Protein AF-A0A443HUD8-F1 (afdb_monomer_lite)

Sequence (67 aa):
MSKNIKKSSCIKKRYSEASRAKSQQRQRRKSSLFKKAAEFSLGCESDVVIAIRIQKTGQVYIFYSSS

pLDDT: mean 83.45, std 17.08, range [38.06, 96.62]

Radius of gyration: 15.08 Å; chains: 1; bounding box: 27×33×39 Å

InterPro domains:
  IPR002100 Transcription factor, MADS-box [PF00319] (16-63)
  IPR002100 Transcription factor, MADS-box [PS50066] (11-67)
  IPR036879 Transcription factor, MADS-box superfamily [G3DSA:3.40.1810.10] (12-67)
  IPR036879 Transcription factor, MADS-box superfamily [SSF55455] (11-67)

Foldseek 3Di:
DDPPPPPDPPPPPQPDPDPVSVVVVVVVVVVVVLVVQVVCCVVPVDWDWDWDQDPVPRDIDIDTDDD

Structure (mmCIF, N/CA/C/O backbone):
data_AF-A0A443HUD8-F1
#
_entry.id   AF-A0A443HUD8-F1
#
loop_
_atom_site.group_PDB
_atom_site.id
_atom_site.type_symbol
_atom_site.label_atom_id
_atom_site.label_alt_id
_atom_site.label_comp_id
_atom_site.label_asym_id
_atom_site.label_entity_id
_atom_site.label_seq_id
_atom_site.pdbx_PDB_ins_code
_atom_site.Cartn_x
_atom_site.Cartn_y
_atom_site.Cartn_z
_atom_site.occupancy
_atom_site.B_iso_or_equiv
_atom_site.auth_seq_id
_atom_site.auth_comp_id
_atom_site.auth_asym_id
_atom_site.auth_atom_id
_atom_site.pdbx_PDB_model_num
ATOM 1 N N . MET A 1 1 ? 5.827 -21.546 22.319 1.00 38.06 1 MET A N 1
ATOM 2 C CA . MET A 1 1 ? 6.886 -20.543 22.050 1.00 38.06 1 MET A CA 1
ATOM 3 C C . MET A 1 1 ? 6.250 -19.292 21.443 1.00 38.06 1 MET A C 1
ATOM 5 O O . MET A 1 1 ? 6.178 -19.161 20.226 1.00 38.06 1 MET A O 1
ATOM 9 N N . SER A 1 2 ? 5.704 -18.401 22.274 1.00 45.50 2 SER A N 1
ATOM 10 C CA . SER A 1 2 ? 5.038 -17.178 21.805 1.00 45.50 2 SER A CA 1
ATOM 11 C C . SER A 1 2 ? 6.087 -16.150 21.389 1.00 45.50 2 SER A C 1
ATOM 13 O O . SER A 1 2 ? 6.819 -15.631 22.229 1.00 45.50 2 SER A O 1
ATOM 15 N N . LYS A 1 3 ? 6.193 -15.873 20.086 1.00 52.50 3 LYS A N 1
ATOM 16 C CA . LYS A 1 3 ? 7.106 -14.853 19.559 1.00 52.50 3 LYS A CA 1
ATOM 17 C C . LYS A 1 3 ? 6.639 -13.481 20.051 1.00 52.50 3 LYS A C 1
ATOM 19 O O . LYS A 1 3 ? 5.641 -12.947 19.576 1.00 52.50 3 LYS A O 1
ATOM 24 N N . ASN A 1 4 ? 7.358 -12.924 21.021 1.00 53.94 4 ASN A N 1
ATOM 25 C CA . ASN A 1 4 ? 7.176 -11.558 21.491 1.00 53.94 4 ASN A CA 1
ATOM 26 C C . ASN A 1 4 ? 7.684 -10.616 20.385 1.00 53.94 4 ASN A C 1
ATOM 28 O O . ASN A 1 4 ? 8.882 -10.352 20.271 1.00 53.94 4 ASN A O 1
ATOM 32 N N . ILE A 1 5 ? 6.788 -10.200 19.485 1.00 58.72 5 ILE A N 1
ATOM 33 C CA . ILE A 1 5 ? 7.107 -9.258 18.408 1.00 58.72 5 ILE A CA 1
ATOM 34 C C . ILE A 1 5 ? 7.411 -7.919 19.081 1.00 58.72 5 ILE A C 1
ATOM 36 O O . ILE A 1 5 ? 6.493 -7.187 19.456 1.00 58.72 5 ILE A O 1
ATOM 40 N N . LYS A 1 6 ? 8.703 -7.606 19.258 1.00 50.19 6 LYS A N 1
ATOM 41 C CA . LYS A 1 6 ? 9.163 -6.286 19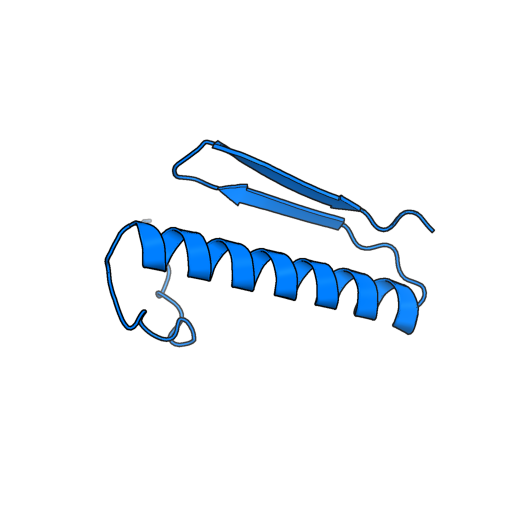.704 1.00 50.19 6 LYS A CA 1
ATOM 42 C C . LYS A 1 6 ? 8.463 -5.234 18.847 1.00 50.19 6 LYS A C 1
ATOM 44 O O . LYS A 1 6 ? 8.710 -5.131 17.647 1.00 50.19 6 LYS A O 1
ATOM 49 N N . LYS A 1 7 ? 7.561 -4.467 19.461 1.00 50.00 7 LYS A N 1
ATOM 50 C CA . LYS A 1 7 ? 6.871 -3.352 18.811 1.00 50.00 7 LYS A CA 1
ATOM 51 C C . LYS A 1 7 ? 7.948 -2.346 18.408 1.00 50.00 7 LYS A C 1
ATOM 53 O O . LYS A 1 7 ? 8.530 -1.691 19.268 1.00 50.00 7 LYS A O 1
ATOM 58 N N . SER A 1 8 ? 8.273 -2.302 17.119 1.00 49.41 8 SER A N 1
ATOM 59 C CA . SER A 1 8 ? 9.384 -1.517 16.585 1.00 49.41 8 SER A CA 1
ATOM 60 C C . SER A 1 8 ? 9.253 -0.050 17.005 1.00 49.41 8 SER A C 1
ATOM 62 O O . SER A 1 8 ? 8.228 0.590 16.749 1.00 49.41 8 SER A O 1
ATOM 64 N N . SER A 1 9 ? 10.302 0.487 17.625 1.00 52.19 9 SER A N 1
ATOM 65 C CA . SER A 1 9 ? 10.406 1.861 18.139 1.00 52.19 9 SER A CA 1
ATOM 66 C C . SER A 1 9 ? 10.200 2.956 17.079 1.00 52.19 9 SER A C 1
ATOM 68 O O . SER A 1 9 ? 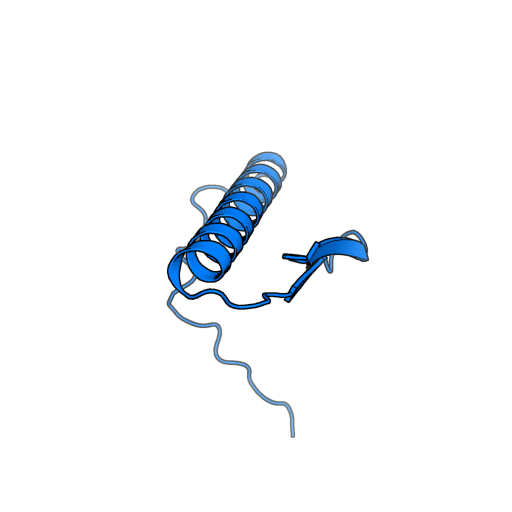10.012 4.118 17.427 1.00 52.19 9 SER A O 1
ATOM 70 N N . CYS A 1 10 ? 10.160 2.607 15.788 1.00 48.31 10 CYS A N 1
ATOM 71 C CA . CYS A 1 10 ? 9.949 3.548 14.686 1.00 48.31 10 CYS A CA 1
ATOM 72 C C . CYS A 1 10 ? 8.484 3.982 14.489 1.00 48.31 10 CYS A C 1
ATOM 74 O O . CYS A 1 10 ? 8.200 4.896 13.709 1.00 48.31 10 CYS A O 1
ATOM 76 N N . ILE A 1 11 ? 7.521 3.365 15.185 1.00 57.88 11 ILE A N 1
ATOM 77 C CA . ILE A 1 11 ? 6.128 3.810 15.121 1.00 57.88 11 ILE A CA 1
ATOM 78 C C . ILE A 1 11 ? 5.999 5.051 16.007 1.00 57.88 11 ILE A C 1
ATOM 80 O O . ILE A 1 11 ? 5.632 4.939 17.176 1.00 57.88 11 ILE A O 1
ATOM 84 N N . LYS A 1 12 ? 6.280 6.241 15.446 1.00 60.12 12 LYS A N 1
ATOM 85 C CA . LYS A 1 12 ? 5.947 7.526 16.090 1.00 60.12 12 LYS A CA 1
ATOM 86 C C . LYS A 1 12 ? 4.532 7.417 16.664 1.00 60.12 12 LYS A C 1
ATOM 88 O O . LYS A 1 12 ? 3.581 7.159 15.911 1.00 60.12 12 LYS A O 1
ATOM 93 N N . LYS A 1 13 ? 4.422 7.547 17.992 1.00 61.94 13 LYS A N 1
ATOM 94 C CA . LYS A 1 13 ? 3.145 7.493 18.710 1.00 61.94 13 LYS A CA 1
ATOM 95 C C . LYS A 1 13 ? 2.221 8.544 18.090 1.00 61.94 13 LYS A C 1
ATOM 97 O O . LYS A 1 13 ? 2.649 9.645 17.750 1.00 61.94 13 LYS A O 1
ATOM 102 N N . ARG A 1 14 ? 0.976 8.155 17.823 1.00 69.44 14 ARG A N 1
ATOM 103 C CA . ARG A 1 14 ? -0.019 9.039 17.210 1.00 69.44 14 ARG A CA 1
ATOM 104 C C . ARG A 1 14 ? -0.319 10.181 18.189 1.00 69.44 14 ARG A C 1
ATOM 106 O O . ARG A 1 14 ? -0.392 9.932 19.384 1.00 69.44 14 ARG A O 1
ATOM 113 N N . TYR A 1 15 ? -0.499 11.403 17.684 1.00 69.19 15 TYR A N 1
ATOM 114 C CA . TYR A 1 15 ? -0.806 12.563 18.534 1.00 69.19 15 TYR A CA 1
ATOM 115 C C . TYR A 1 15 ? -2.216 12.490 19.149 1.00 69.19 15 TYR A C 1
ATOM 117 O O . TYR A 1 15 ? -2.439 12.962 20.253 1.00 69.19 15 TYR A O 1
ATOM 125 N N . SER A 1 16 ? -3.169 11.864 18.450 1.00 78.69 16 SER A N 1
ATOM 126 C CA . SER A 1 16 ? -4.550 11.701 18.914 1.00 78.69 16 SER A CA 1
ATOM 127 C C . SER A 1 16 ? -5.070 10.301 18.615 1.00 78.69 16 SER A C 1
ATOM 129 O O . SER A 1 16 ? -4.884 9.783 17.512 1.00 78.69 16 SER A O 1
ATOM 131 N N . GLU A 1 17 ? -5.775 9.708 19.576 1.00 81.00 17 GLU A N 1
ATOM 132 C CA . GLU A 1 17 ? -6.376 8.379 19.447 1.00 81.00 17 GLU A CA 1
ATOM 133 C C . GLU A 1 17 ? -7.806 8.394 18.881 1.00 81.00 17 GLU A C 1
ATOM 135 O O . GLU A 1 17 ? -8.410 7.327 18.718 1.00 81.00 17 GLU A O 1
ATOM 140 N N . ALA A 1 18 ? -8.315 9.571 18.499 1.00 87.69 18 ALA A N 1
ATOM 141 C CA . ALA A 1 18 ? -9.616 9.726 17.858 1.00 87.69 18 ALA A CA 1
ATOM 142 C C . ALA A 1 18 ? -9.722 8.882 16.575 1.00 87.69 18 ALA A C 1
ATOM 144 O O . ALA A 1 18 ? -8.801 8.842 15.751 1.00 87.69 18 ALA A O 1
ATOM 145 N N . SER A 1 19 ? -10.873 8.236 16.366 1.00 85.12 19 SER A N 1
ATOM 146 C CA . SER A 1 19 ? -11.126 7.334 15.227 1.00 85.12 19 SER A CA 1
ATOM 147 C C . SER A 1 19 ? -10.809 7.986 13.874 1.00 85.12 19 SER A C 1
ATOM 149 O O . SER A 1 19 ? -10.134 7.389 13.031 1.00 85.12 19 SER A O 1
ATOM 151 N N . ARG A 1 20 ? -11.206 9.251 13.706 1.00 88.50 20 ARG A N 1
ATOM 152 C CA . ARG A 1 20 ? -10.914 10.073 12.527 1.00 88.50 20 ARG A CA 1
ATOM 153 C C . ARG A 1 20 ? -9.409 10.259 12.309 1.00 88.50 20 ARG A C 1
ATOM 155 O O . ARG A 1 20 ? -8.932 10.050 11.194 1.00 88.50 20 ARG A O 1
ATOM 162 N N . ALA A 1 21 ? -8.648 10.587 13.356 1.00 88.06 21 ALA A N 1
ATOM 163 C CA . ALA A 1 21 ? -7.194 10.751 13.269 1.00 88.06 21 ALA A CA 1
ATOM 164 C C . ALA A 1 21 ? -6.494 9.437 12.873 1.00 88.06 21 ALA A C 1
ATOM 166 O O . ALA A 1 21 ? -5.569 9.441 12.055 1.00 88.06 21 ALA A O 1
ATOM 167 N N . LYS A 1 22 ? -6.983 8.294 13.379 1.00 86.94 22 LYS A N 1
ATOM 168 C CA . LYS A 1 22 ? -6.490 6.958 13.002 1.00 86.94 22 LYS A CA 1
ATOM 169 C C . LYS A 1 22 ? -6.704 6.669 11.515 1.00 86.94 22 LYS A C 1
ATOM 171 O O . LYS A 1 22 ? -5.756 6.257 10.841 1.00 86.94 22 LYS A O 1
ATOM 176 N N . SER A 1 23 ? -7.909 6.920 10.999 1.00 88.38 23 SER A N 1
ATOM 177 C CA . SER A 1 23 ? -8.224 6.729 9.576 1.00 88.38 23 SER A CA 1
ATOM 178 C C . SER A 1 23 ? -7.401 7.645 8.674 1.00 88.38 23 SER A C 1
ATOM 180 O O . SER A 1 2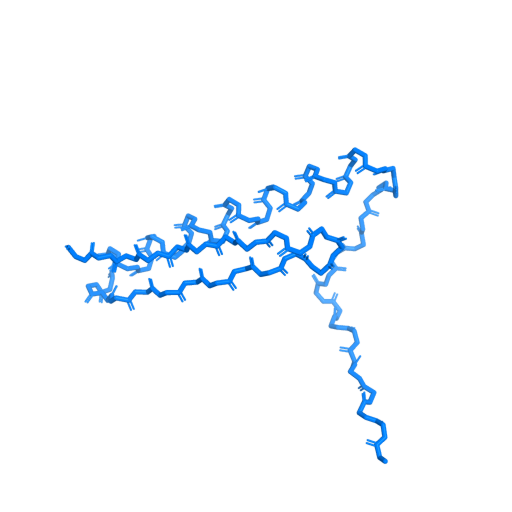3 ? -6.817 7.168 7.702 1.00 88.38 23 SER A O 1
ATOM 182 N N . GLN A 1 24 ? -7.269 8.929 9.021 1.00 91.62 24 GLN A N 1
ATOM 183 C CA . GLN A 1 24 ? -6.455 9.865 8.240 1.00 91.62 24 GLN A CA 1
ATOM 184 C C . GLN A 1 24 ? -4.983 9.449 8.196 1.00 91.62 24 GLN A C 1
ATOM 186 O O . GLN A 1 24 ? -4.379 9.432 7.125 1.00 91.62 24 GLN A O 1
ATOM 191 N N . GLN A 1 25 ? -4.396 9.071 9.336 1.00 90.56 25 GLN A N 1
ATOM 192 C CA . GLN A 1 25 ? -2.998 8.641 9.359 1.00 90.56 25 GLN A CA 1
ATOM 193 C C . GLN A 1 25 ? -2.787 7.361 8.541 1.00 90.56 25 GLN A C 1
ATOM 195 O O . GLN A 1 25 ? -1.795 7.262 7.819 1.00 90.56 25 GLN A O 1
ATOM 200 N N . ARG A 1 26 ? -3.711 6.393 8.628 1.00 91.06 26 ARG A N 1
ATOM 201 C CA . ARG A 1 26 ? -3.675 5.177 7.801 1.00 91.06 26 ARG A CA 1
ATOM 202 C C . ARG A 1 26 ? -3.702 5.535 6.318 1.00 91.06 26 ARG A C 1
ATOM 204 O O . ARG A 1 26 ? -2.864 5.033 5.576 1.00 91.06 26 ARG A O 1
ATOM 211 N N . GLN A 1 27 ? -4.615 6.414 5.906 1.00 92.31 27 GLN A N 1
ATOM 212 C CA . GLN A 1 27 ? -4.727 6.833 4.511 1.00 92.31 27 GLN A CA 1
ATOM 213 C C . GLN A 1 27 ? -3.447 7.522 4.029 1.00 92.31 27 GLN A C 1
ATOM 215 O O . GLN A 1 27 ? -2.918 7.138 2.992 1.00 92.31 27 GLN A O 1
ATOM 220 N N . ARG A 1 28 ? -2.891 8.457 4.813 1.00 94.19 28 ARG A N 1
ATOM 221 C CA . ARG A 1 28 ? -1.627 9.137 4.482 1.00 94.19 28 ARG A CA 1
ATOM 222 C C . ARG A 1 28 ? -0.471 8.149 4.314 1.00 94.19 28 ARG A C 1
ATOM 224 O O . ARG A 1 28 ? 0.208 8.190 3.299 1.00 94.19 28 ARG A O 1
ATOM 231 N N . ARG A 1 29 ? -0.281 7.218 5.260 1.00 93.44 29 ARG A N 1
ATOM 232 C CA . ARG A 1 29 ? 0.786 6.201 5.170 1.00 93.44 29 ARG A CA 1
ATOM 233 C C . ARG A 1 29 ? 0.609 5.275 3.969 1.00 93.44 29 ARG A C 1
ATOM 235 O O . ARG A 1 29 ? 1.590 4.985 3.297 1.00 93.44 29 ARG A O 1
ATOM 242 N N .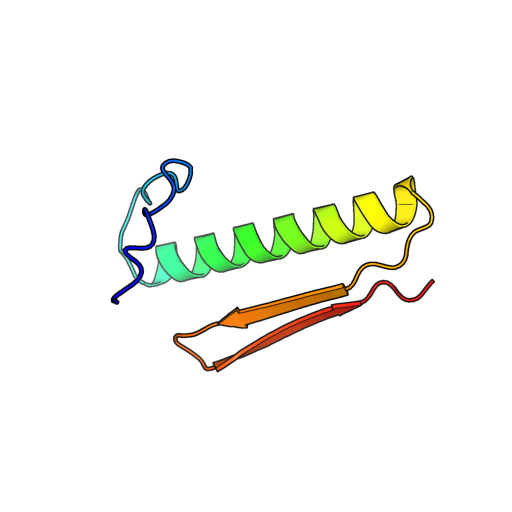 LY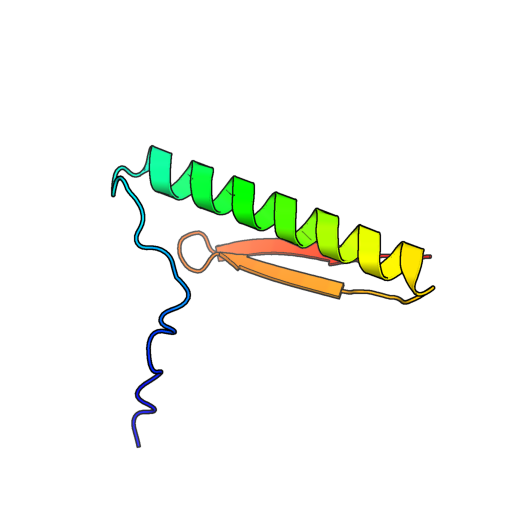S A 1 30 ? -0.626 4.844 3.689 1.00 94.75 30 LYS A N 1
ATOM 243 C CA . LYS A 1 30 ? -0.954 4.034 2.509 1.00 94.75 30 LYS A CA 1
ATOM 244 C C . LYS A 1 30 ? -0.568 4.764 1.223 1.00 94.75 30 LYS A C 1
ATOM 246 O O . LYS A 1 30 ? 0.139 4.202 0.397 1.00 94.75 30 LYS A O 1
ATOM 251 N N . SER A 1 31 ? -0.998 6.019 1.080 1.00 95.50 31 SER A N 1
ATOM 252 C CA . SER A 1 31 ? -0.685 6.843 -0.089 1.00 95.50 31 SER A CA 1
ATOM 253 C C . SER A 1 31 ? 0.818 7.066 -0.252 1.00 95.50 31 SER A C 1
ATOM 255 O O . SER A 1 31 ? 1.331 6.908 -1.353 1.00 95.50 31 SER A O 1
ATOM 257 N N . SER A 1 32 ? 1.543 7.371 0.830 1.00 96.56 32 SER A N 1
ATOM 258 C CA . SER A 1 32 ? 3.002 7.522 0.776 1.00 96.56 32 SER A CA 1
ATOM 259 C C . SER A 1 32 ? 3.714 6.226 0.385 1.00 96.56 32 SER A C 1
ATOM 261 O O . SER A 1 32 ? 4.671 6.279 -0.379 1.00 96.56 32 SER A O 1
ATOM 263 N N . LEU A 1 33 ? 3.249 5.074 0.879 1.00 96.06 33 LEU A N 1
ATOM 264 C CA . LEU A 1 33 ? 3.830 3.777 0.536 1.00 96.06 33 LEU A CA 1
ATOM 265 C C . LEU A 1 33 ? 3.647 3.459 -0.952 1.00 96.06 33 LEU A C 1
ATOM 267 O O . LEU A 1 33 ? 4.613 3.103 -1.614 1.00 96.06 33 LEU A O 1
ATOM 271 N N . PHE A 1 34 ? 2.441 3.655 -1.491 1.00 96.12 34 PHE A N 1
ATOM 272 C CA . PHE A 1 34 ? 2.184 3.469 -2.923 1.00 96.12 34 PHE A CA 1
ATOM 273 C C . PHE A 1 34 ? 2.974 4.447 -3.790 1.00 96.12 34 PHE A C 1
ATOM 275 O O . PHE A 1 34 ? 3.531 4.041 -4.802 1.00 96.12 34 PHE A O 1
ATOM 282 N N . LYS A 1 35 ? 3.107 5.710 -3.364 1.00 96.62 35 LYS A N 1
ATOM 283 C CA . LYS A 1 35 ? 3.959 6.677 -4.063 1.00 96.62 35 LYS A CA 1
ATOM 284 C C . LYS A 1 35 ? 5.409 6.190 -4.146 1.00 96.62 35 LYS A C 1
ATOM 286 O O . LYS A 1 35 ? 6.000 6.229 -5.214 1.00 96.62 35 LYS A O 1
ATOM 291 N N . LYS A 1 36 ? 5.966 5.694 -3.037 1.00 96.31 36 LYS A N 1
ATOM 292 C CA . LYS A 1 36 ? 7.342 5.174 -3.002 1.00 96.31 36 LYS A CA 1
ATOM 293 C C . LYS A 1 36 ? 7.522 3.908 -3.836 1.00 96.31 36 LYS A C 1
ATOM 295 O O . LYS A 1 36 ? 8.569 3.747 -4.445 1.00 96.31 36 LYS A O 1
ATOM 300 N N . ALA A 1 37 ? 6.508 3.050 -3.885 1.00 96.44 37 ALA A N 1
ATOM 301 C CA . ALA A 1 37 ? 6.501 1.868 -4.741 1.00 96.44 37 ALA A CA 1
ATOM 302 C C . ALA A 1 37 ? 6.590 2.243 -6.223 1.00 96.44 37 ALA A C 1
ATOM 304 O O . ALA A 1 37 ? 7.410 1.691 -6.946 1.00 96.44 37 ALA A O 1
ATOM 305 N N . ALA A 1 38 ? 5.789 3.227 -6.638 1.00 95.31 38 ALA A N 1
ATOM 306 C CA . ALA A 1 38 ? 5.817 3.758 -7.994 1.00 95.31 38 ALA A CA 1
ATOM 307 C C . ALA A 1 38 ? 7.150 4.452 -8.314 1.00 95.31 38 ALA A C 1
ATOM 309 O O . ALA A 1 38 ? 7.734 4.182 -9.355 1.00 95.31 38 ALA A O 1
ATOM 310 N N . GLU A 1 39 ? 7.662 5.297 -7.409 1.00 96.25 39 GLU A N 1
ATOM 311 C CA . GLU A 1 39 ? 8.977 5.942 -7.569 1.00 96.25 39 GLU A CA 1
ATOM 312 C C . GLU A 1 39 ? 10.097 4.904 -7.750 1.00 96.25 39 GLU A C 1
ATOM 314 O O . GLU A 1 39 ? 10.959 5.083 -8.602 1.00 96.25 39 GLU A O 1
ATOM 319 N N . PHE A 1 40 ? 10.072 3.815 -6.975 1.00 96.12 40 PHE A N 1
ATOM 320 C CA . PHE A 1 40 ? 11.059 2.740 -7.081 1.00 96.12 40 PHE A CA 1
ATOM 321 C C . PHE A 1 40 ? 10.923 1.960 -8.389 1.00 96.12 40 PHE A C 1
ATOM 323 O O . PHE A 1 40 ? 11.918 1.740 -9.068 1.00 96.12 40 PHE A O 1
ATOM 330 N N . SER A 1 41 ? 9.699 1.571 -8.752 1.00 95.88 41 SER A N 1
ATOM 331 C CA . SER A 1 41 ? 9.441 0.841 -9.994 1.00 95.88 41 SER A CA 1
ATOM 332 C C . SER A 1 41 ? 9.939 1.620 -11.215 1.00 95.88 41 SER A C 1
ATOM 334 O O . SER A 1 41 ? 10.689 1.073 -12.017 1.00 95.88 41 SER A O 1
ATOM 336 N N . LEU A 1 42 ? 9.620 2.918 -11.290 1.00 93.50 42 LEU A N 1
ATOM 337 C CA . LEU A 1 42 ? 10.061 3.796 -12.377 1.00 93.50 42 LEU A CA 1
ATOM 338 C C . LEU A 1 42 ? 11.570 4.068 -12.347 1.00 93.50 42 LEU A C 1
ATOM 340 O O . LEU A 1 42 ? 12.211 4.074 -13.389 1.00 93.50 42 LEU A O 1
ATOM 344 N N . GLY A 1 43 ? 12.141 4.325 -11.167 1.00 95.38 43 GLY A N 1
ATOM 345 C CA . GLY A 1 43 ? 13.554 4.690 -11.033 1.00 95.38 43 GLY A CA 1
ATOM 346 C C . GLY A 1 43 ? 14.529 3.519 -11.166 1.00 95.38 43 GLY A C 1
ATOM 347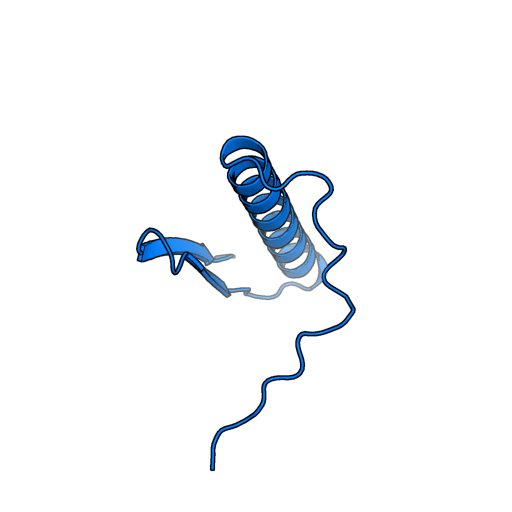 O O . GLY A 1 43 ? 15.725 3.748 -11.326 1.00 95.38 43 GLY A O 1
ATOM 348 N N . CYS A 1 44 ? 14.043 2.283 -11.059 1.00 95.44 44 CYS A N 1
ATOM 349 C CA . CYS A 1 44 ? 14.866 1.075 -11.092 1.00 95.44 44 CYS A CA 1
ATOM 350 C C . CYS A 1 44 ? 14.390 0.047 -12.128 1.00 95.44 44 CYS A C 1
ATOM 352 O O . CYS A 1 44 ? 14.828 -1.099 -12.049 1.00 95.44 44 CYS A O 1
ATOM 354 N N . GLU A 1 45 ? 13.485 0.423 -13.042 1.00 91.75 45 GLU A N 1
ATOM 355 C CA . GLU A 1 45 ? 12.940 -0.452 -14.100 1.00 91.75 45 GLU A CA 1
ATOM 356 C C . GLU A 1 45 ? 12.510 -1.824 -13.552 1.00 91.75 45 GLU A C 1
ATOM 358 O O . GLU A 1 45 ? 12.882 -2.883 -14.050 1.00 91.75 45 GLU A O 1
ATOM 363 N N . SER A 1 46 ? 11.792 -1.800 -12.428 1.00 91.50 46 SER A N 1
ATOM 364 C CA . SER A 1 46 ? 11.487 -2.995 -11.642 1.00 91.50 46 SER A CA 1
ATOM 365 C C . SER A 1 46 ? 9.987 -3.156 -11.437 1.00 91.50 46 SER A C 1
ATOM 367 O O . SER A 1 46 ? 9.289 -2.193 -11.106 1.00 91.50 46 SER A O 1
ATOM 369 N N . ASP A 1 47 ? 9.500 -4.392 -11.523 1.00 94.38 47 ASP A N 1
ATOM 370 C CA . ASP A 1 47 ? 8.128 -4.722 -11.146 1.00 94.38 47 ASP A CA 1
ATOM 371 C C . ASP A 1 47 ? 7.994 -4.791 -9.616 1.00 94.38 47 ASP A C 1
ATOM 373 O O . ASP A 1 47 ? 8.744 -5.475 -8.914 1.00 94.38 47 ASP A O 1
ATOM 377 N N . VAL A 1 48 ? 7.011 -4.074 -9.075 1.00 95.19 48 VAL A N 1
ATOM 378 C CA . VAL A 1 48 ? 6.750 -3.946 -7.643 1.00 95.19 48 VAL A CA 1
ATOM 379 C C . VAL A 1 48 ? 5.298 -4.291 -7.347 1.00 95.19 48 VAL A C 1
ATOM 381 O O . VAL A 1 48 ? 4.359 -3.712 -7.898 1.00 95.19 48 VAL A O 1
ATOM 384 N N . VAL A 1 49 ? 5.110 -5.182 -6.372 1.00 96.19 49 VAL A N 1
ATOM 385 C CA . VAL A 1 49 ? 3.791 -5.547 -5.850 1.00 96.19 49 VAL A CA 1
ATOM 386 C C . VAL A 1 49 ? 3.708 -5.216 -4.367 1.00 96.19 49 VAL A C 1
ATOM 388 O O . VAL A 1 49 ? 4.519 -5.675 -3.564 1.00 96.19 49 VAL A O 1
ATOM 391 N N . ILE A 1 50 ? 2.697 -4.439 -3.980 1.00 96.00 50 ILE A N 1
ATOM 392 C CA . ILE A 1 50 ? 2.384 -4.162 -2.575 1.00 96.00 50 ILE A CA 1
ATOM 393 C C . ILE A 1 50 ? 0.942 -4.555 -2.289 1.00 96.00 50 ILE A C 1
ATOM 395 O O . ILE A 1 50 ? 0.008 -3.950 -2.808 1.00 96.00 50 ILE A O 1
ATOM 399 N N . ALA A 1 51 ? 0.759 -5.500 -1.369 1.00 95.88 51 ALA A N 1
ATOM 400 C CA . ALA A 1 51 ? -0.544 -5.858 -0.827 1.00 95.88 51 ALA A CA 1
ATOM 401 C C . ALA A 1 51 ? -0.684 -5.356 0.618 1.00 95.88 51 ALA A C 1
ATOM 403 O O . ALA A 1 51 ? 0.117 -5.675 1.497 1.00 95.88 51 ALA A O 1
ATOM 404 N N . ILE A 1 52 ? -1.731 -4.577 0.885 1.00 95.31 52 ILE A N 1
ATOM 405 C CA . ILE A 1 52 ? -2.052 -4.051 2.214 1.00 95.31 52 ILE A CA 1
ATOM 406 C C . ILE A 1 52 ? -3.406 -4.596 2.636 1.00 95.31 52 ILE A C 1
ATOM 408 O O . ILE A 1 52 ? -4.438 -4.176 2.115 1.00 95.31 52 ILE A O 1
ATOM 412 N N . ARG A 1 53 ? -3.414 -5.462 3.651 1.00 95.31 53 ARG A N 1
ATOM 413 C CA . ARG A 1 53 ? -4.641 -5.897 4.323 1.00 95.31 53 ARG A CA 1
ATOM 414 C C . ARG A 1 53 ? -4.863 -5.109 5.604 1.00 95.31 53 ARG A C 1
ATOM 416 O O . ARG A 1 53 ? -4.033 -5.093 6.513 1.00 95.31 53 ARG A O 1
ATOM 423 N N . ILE A 1 54 ? -6.031 -4.499 5.718 1.00 92.56 54 ILE A N 1
ATOM 424 C CA . ILE A 1 54 ? -6.441 -3.778 6.913 1.00 92.56 54 ILE A CA 1
ATOM 425 C C . ILE A 1 54 ? -7.143 -4.745 7.842 1.00 92.56 54 ILE A C 1
ATOM 427 O O . ILE A 1 54 ? -8.297 -5.097 7.636 1.00 92.56 54 ILE A O 1
ATOM 431 N N . GLN A 1 55 ? -6.450 -5.137 8.907 1.00 90.31 55 GLN A N 1
ATOM 432 C CA . GLN A 1 55 ? -6.939 -6.160 9.831 1.00 90.31 55 GLN A CA 1
ATOM 433 C C . GLN A 1 55 ? -8.320 -5.832 10.414 1.00 90.31 55 GLN A C 1
ATOM 435 O O . GLN A 1 55 ? -9.159 -6.716 10.509 1.00 90.31 55 GLN A O 1
ATOM 440 N N . LYS A 1 56 ? -8.577 -4.557 10.744 1.00 88.06 56 LYS A N 1
ATOM 441 C CA . LYS A 1 56 ? -9.845 -4.133 11.357 1.00 88.06 56 LYS A CA 1
ATOM 442 C C . LYS A 1 56 ? -11.051 -4.260 10.420 1.00 88.06 56 LYS A C 1
ATOM 444 O O . LYS A 1 56 ? -12.139 -4.551 10.892 1.00 88.06 56 LYS A O 1
ATOM 449 N N . THR A 1 57 ? -10.883 -3.964 9.133 1.00 90.75 57 THR A N 1
ATOM 450 C CA . THR A 1 57 ? -12.001 -3.898 8.172 1.00 90.75 57 THR A CA 1
ATOM 451 C C . THR A 1 57 ? -11.981 -5.034 7.159 1.00 90.75 57 THR A C 1
ATOM 453 O O . THR A 1 57 ? -12.875 -5.114 6.329 1.00 90.75 57 THR A O 1
ATOM 456 N N . GLY A 1 58 ? -10.936 -5.861 7.150 1.00 93.50 58 GLY A N 1
ATOM 457 C CA . GLY A 1 58 ? -10.703 -6.878 6.127 1.00 93.50 58 GLY A CA 1
ATOM 458 C C . GLY A 1 58 ? -10.311 -6.324 4.753 1.00 93.50 58 GLY A C 1
ATOM 459 O O . GLY A 1 58 ? -9.857 -7.094 3.918 1.00 93.50 58 GLY A O 1
ATOM 460 N N . GLN A 1 59 ? -10.425 -5.010 4.524 1.00 94.38 59 GLN A N 1
ATOM 461 C CA . GLN A 1 59 ? -10.154 -4.377 3.232 1.00 94.38 59 GLN A CA 1
ATOM 462 C C . GLN A 1 59 ? -8.729 -4.652 2.758 1.00 94.38 59 GLN A C 1
ATOM 464 O O . GLN A 1 59 ? -7.767 -4.447 3.508 1.00 94.38 59 GLN A O 1
ATOM 469 N N . VAL A 1 60 ? -8.608 -5.051 1.497 1.00 96.19 60 VAL A N 1
ATOM 470 C CA . VAL A 1 60 ? -7.334 -5.295 0.826 1.00 96.19 60 VAL A CA 1
ATOM 471 C C . VAL A 1 60 ? -7.117 -4.211 -0.224 1.00 96.19 60 VAL A C 1
ATOM 473 O O . VAL A 1 60 ? -8.034 -3.851 -0.955 1.00 96.19 60 VAL A O 1
ATOM 476 N N . TYR A 1 61 ? -5.902 -3.676 -0.277 1.00 95.31 61 TYR A N 1
ATOM 477 C CA . TYR A 1 61 ? -5.452 -2.759 -1.317 1.00 95.31 61 TYR A CA 1
ATOM 478 C C . TYR A 1 61 ? -4.229 -3.361 -1.981 1.00 95.31 61 TYR A C 1
ATOM 480 O O . TYR A 1 61 ? -3.295 -3.749 -1.280 1.00 95.31 61 TYR A O 1
ATOM 488 N N . ILE A 1 62 ? -4.231 -3.407 -3.304 1.00 96.12 62 ILE A N 1
ATOM 489 C CA . ILE A 1 62 ? -3.129 -3.949 -4.089 1.00 96.12 62 ILE A CA 1
ATOM 490 C C . ILE A 1 62 ? -2.604 -2.822 -4.971 1.00 96.12 62 ILE A C 1
ATOM 492 O O . ILE A 1 62 ? -3.379 -2.131 -5.628 1.00 96.12 62 ILE A O 1
ATOM 496 N N . PHE A 1 63 ? -1.296 -2.611 -4.924 1.00 94.69 63 PHE A N 1
ATOM 497 C CA . PHE A 1 63 ? -0.547 -1.875 -5.927 1.00 94.69 63 PHE A CA 1
ATOM 498 C C . PHE A 1 63 ? 0.256 -2.900 -6.718 1.00 94.69 63 PHE A C 1
ATOM 500 O O . PHE A 1 63 ? 0.945 -3.730 -6.124 1.00 94.69 63 PHE A O 1
ATOM 507 N N . TYR A 1 64 ? 0.140 -2.833 -8.033 1.00 94.19 64 TYR A N 1
ATOM 508 C CA . TYR A 1 64 ? 0.897 -3.629 -8.979 1.00 94.19 64 TYR A CA 1
ATOM 509 C C . TYR A 1 64 ? 1.427 -2.646 -10.013 1.00 94.19 64 TYR A C 1
ATOM 511 O O . TYR A 1 64 ? 0.624 -2.004 -10.692 1.00 94.19 64 TYR A O 1
ATOM 519 N N . SER A 1 65 ? 2.742 -2.465 -10.087 1.00 89.81 65 SER A N 1
ATOM 520 C CA . SER A 1 65 ? 3.325 -1.811 -11.253 1.00 89.81 65 SER A CA 1
ATOM 521 C C . SER A 1 65 ? 3.424 -2.870 -12.347 1.00 89.81 65 SER A C 1
ATOM 523 O O . SER A 1 65 ? 4.327 -3.698 -12.334 1.00 89.81 65 SER A O 1
ATOM 525 N N . SER A 1 66 ? 2.438 -2.893 -13.237 1.00 74.69 66 SER A N 1
ATOM 526 C CA . SER A 1 66 ? 2.627 -3.458 -14.568 1.00 74.69 66 SER A CA 1
ATOM 527 C C . SER A 1 66 ? 3.399 -2.420 -15.371 1.00 74.69 66 SER A C 1
ATOM 529 O O . SER A 1 66 ? 2.923 -1.281 -15.443 1.00 74.69 66 SER A O 1
ATOM 531 N N . SER A 1 67 ? 4.557 -2.799 -15.911 1.00 57.62 67 SER A N 1
ATOM 532 C CA . SER A 1 67 ? 5.231 -2.030 -16.967 1.00 57.62 67 SER A CA 1
ATOM 533 C C . SER A 1 67 ? 4.264 -1.629 -18.086 1.00 57.62 67 SER A C 1
ATOM 535 O O . SER A 1 67 ? 3.343 -2.427 -18.382 1.00 57.62 67 SER A O 1
#

Organism: Byssochlamys spectabilis (NCBI:txid264951)

Secondary structure (DSSP, 8-state):
--------TTS---S---HHHHHHHHHHHHHHHHHHHHHHHHHTT---EEEEE-TTT--EEEEE---